Protein AF-A0A3G1PL07-F1 (afdb_monomer_lite)

pLDDT: mean 94.48, std 3.77, range [77.12, 98.06]

Sequence (67 aa):
SPEAFLQEAQVMKKLRHEKLVQLYAVVSEEPIYIVTEFMGQGSLLEFLKGEYSSMLRLPQLVDFASQ

Structure (mmCIF, N/CA/C/O backbone):
data_AF-A0A3G1PL07-F1
#
_entry.id   AF-A0A3G1PL07-F1
#
loop_
_atom_site.group_PDB
_atom_site.id
_atom_site.type_symbol
_atom_site.label_atom_id
_atom_site.label_alt_id
_atom_site.label_comp_id
_atom_site.label_asym_id
_atom_site.label_entity_id
_atom_site.label_seq_id
_atom_site.pdbx_PDB_ins_code
_atom_site.Cartn_x
_atom_site.Cartn_y
_atom_site.Cartn_z
_atom_site.occupancy
_atom_site.B_iso_or_equiv
_atom_site.auth_seq_id
_atom_site.auth_comp_id
_atom_site.auth_asym_id
_atom_site.auth_atom_id
_atom_site.pdbx_PDB_model_num
AT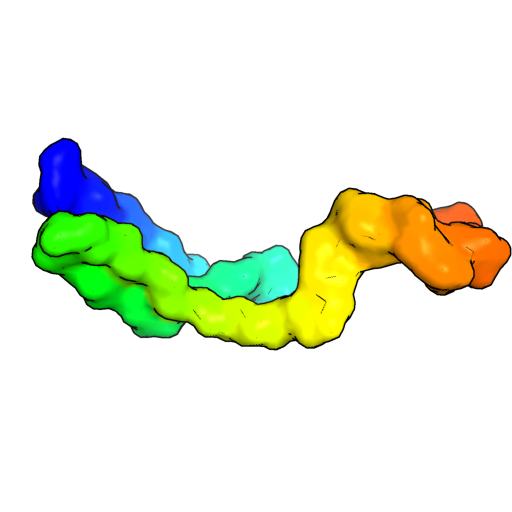OM 1 N N . SER A 1 1 ? -9.665 13.775 14.638 1.00 77.12 1 SER A N 1
ATOM 2 C CA . SER A 1 1 ? -9.775 13.085 15.940 1.00 77.12 1 SER A CA 1
ATOM 3 C C . SER A 1 1 ? -9.675 11.580 15.711 1.00 77.12 1 SER A C 1
ATOM 5 O O . SER A 1 1 ? -9.900 11.159 14.575 1.00 77.12 1 SER A O 1
ATOM 7 N N . PRO A 1 2 ? -9.368 10.768 16.739 1.00 83.88 2 PRO A N 1
ATOM 8 C CA . PRO A 1 2 ? -9.366 9.303 16.628 1.00 83.88 2 PRO A CA 1
ATOM 9 C C . PRO A 1 2 ? -10.674 8.737 16.054 1.00 83.88 2 PRO A C 1
ATOM 11 O O . PRO A 1 2 ? -10.661 7.771 15.300 1.00 83.88 2 PRO A O 1
ATOM 14 N N . GLU A 1 3 ? -11.801 9.396 16.332 1.00 88.75 3 GLU A N 1
ATOM 15 C CA . GLU A 1 3 ? -13.113 9.042 15.787 1.00 88.75 3 GLU A CA 1
ATOM 16 C C . GLU A 1 3 ? -13.201 9.208 14.260 1.00 88.75 3 GLU A C 1
ATOM 18 O O . GLU A 1 3 ? -13.645 8.289 13.576 1.00 88.75 3 GLU A O 1
ATOM 23 N N . ALA A 1 4 ? -12.719 10.329 13.709 1.00 91.25 4 ALA A N 1
ATOM 24 C CA . ALA A 1 4 ? -12.682 10.540 12.258 1.00 91.25 4 ALA A CA 1
ATOM 25 C C . ALA A 1 4 ? -11.780 9.505 11.563 1.00 91.25 4 ALA A C 1
ATOM 27 O O . ALA A 1 4 ? -12.162 8.924 10.553 1.00 91.25 4 ALA A O 1
ATOM 28 N N . PHE A 1 5 ? -10.620 9.202 12.154 1.00 91.94 5 PHE A N 1
ATOM 29 C CA . PHE A 1 5 ? -9.728 8.159 11.646 1.00 91.94 5 PHE A CA 1
ATOM 30 C C . PHE A 1 5 ? -10.400 6.778 11.639 1.00 91.94 5 PHE A C 1
ATOM 32 O O . PHE A 1 5 ? -10.307 6.051 10.652 1.00 91.94 5 PHE A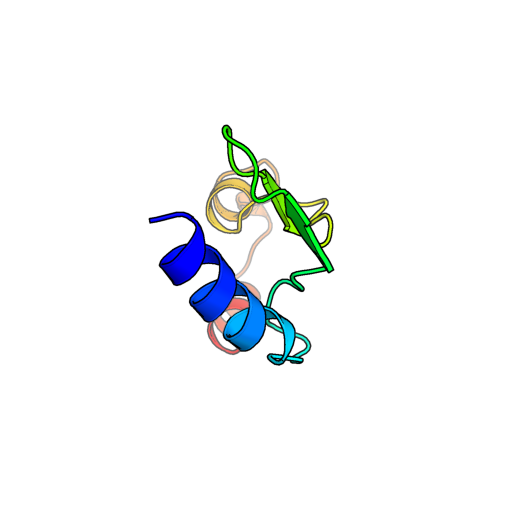 O 1
ATOM 39 N N . LEU A 1 6 ? -11.110 6.417 12.714 1.00 93.81 6 LEU A N 1
ATOM 40 C CA . LEU A 1 6 ? -11.849 5.157 12.785 1.00 93.81 6 LEU A CA 1
ATOM 41 C C . LEU A 1 6 ? -12.953 5.078 11.723 1.00 93.81 6 LEU A C 1
ATOM 43 O O . LEU A 1 6 ? -13.132 4.019 11.123 1.00 93.81 6 LEU A O 1
ATOM 47 N N . GLN A 1 7 ? -13.668 6.175 11.462 1.00 94.56 7 GLN A N 1
ATOM 48 C CA . GLN A 1 7 ? -14.673 6.229 10.397 1.00 94.56 7 GLN A CA 1
ATOM 49 C C . GLN A 1 7 ? -14.041 5.988 9.018 1.00 94.56 7 GLN A C 1
ATOM 51 O O . GLN A 1 7 ? -14.514 5.121 8.278 1.00 94.56 7 GLN A O 1
ATOM 56 N N . GLU A 1 8 ? -12.933 6.665 8.707 1.00 94.94 8 GLU A N 1
ATOM 57 C CA . GLU A 1 8 ? -12.184 6.474 7.457 1.00 94.94 8 GLU A CA 1
ATOM 58 C C . GLU A 1 8 ? -11.676 5.026 7.323 1.00 94.94 8 GLU A C 1
ATOM 60 O O . GLU A 1 8 ? -11.870 4.369 6.298 1.00 94.94 8 GLU A O 1
ATOM 65 N N . ALA A 1 9 ? -11.099 4.476 8.398 1.00 95.38 9 ALA A N 1
ATOM 66 C CA . ALA A 1 9 ? -10.574 3.115 8.433 1.00 95.38 9 ALA A CA 1
ATOM 67 C C . ALA A 1 9 ? -11.667 2.061 8.190 1.00 95.38 9 ALA A C 1
ATOM 69 O O . ALA A 1 9 ? -11.411 1.052 7.532 1.00 95.38 9 ALA A O 1
ATOM 70 N N . GLN A 1 10 ? -12.897 2.284 8.668 1.00 93.94 10 GLN A N 1
ATOM 71 C CA . GLN A 1 10 ? -14.029 1.392 8.387 1.00 93.94 10 GLN A CA 1
ATOM 72 C C . GLN A 1 10 ? -14.455 1.425 6.917 1.00 93.94 10 GLN A C 1
ATOM 74 O O . GLN A 1 10 ? -14.885 0.399 6.386 1.00 93.94 10 GLN A O 1
ATOM 79 N N . VAL A 1 11 ? -14.330 2.572 6.246 1.00 96.12 11 VAL A N 1
ATOM 80 C CA . VAL A 1 11 ? -14.551 2.670 4.797 1.00 96.12 11 VAL A CA 1
ATOM 81 C C . VAL A 1 11 ? -13.439 1.928 4.055 1.00 96.12 11 VAL A C 1
ATOM 83 O O . VAL A 1 11 ? -13.732 1.031 3.265 1.00 96.12 11 VAL A O 1
ATOM 86 N N . MET A 1 12 ? -12.172 2.207 4.377 1.00 96.75 12 MET A N 1
ATOM 87 C CA . MET A 1 12 ? -11.010 1.552 3.762 1.00 96.75 12 MET A CA 1
ATOM 88 C C . MET A 1 12 ? -11.030 0.030 3.945 1.00 96.75 12 MET A C 1
ATOM 90 O O . MET A 1 12 ? -10.746 -0.713 3.009 1.00 96.75 12 MET A O 1
ATOM 94 N N . LYS A 1 13 ? -11.442 -0.465 5.120 1.00 94.00 13 LYS A N 1
ATOM 95 C CA . LYS A 1 13 ? -11.524 -1.905 5.408 1.00 94.00 13 LYS A CA 1
ATOM 96 C C . LYS A 1 13 ? -12.563 -2.632 4.552 1.00 94.00 13 LYS A C 1
ATOM 98 O O . LYS A 1 13 ? -12.463 -3.850 4.431 1.00 94.00 13 LYS A O 1
ATOM 103 N N . LYS A 1 14 ? -13.536 -1.941 3.952 1.00 95.19 14 LYS A N 1
ATOM 104 C CA . LYS A 1 14 ? -14.519 -2.546 3.033 1.00 95.19 14 LYS A CA 1
ATOM 105 C C . LYS A 1 14 ? -14.006 -2.647 1.597 1.00 95.19 14 LYS A C 1
ATOM 107 O O . LYS A 1 14 ? -14.536 -3.450 0.836 1.00 95.19 14 LYS A O 1
ATOM 112 N N . LEU A 1 15 ? -12.985 -1.870 1.231 1.00 96.12 15 LEU A N 1
ATOM 113 C CA . LEU A 1 15 ? -12.382 -1.932 -0.095 1.00 96.12 15 LEU A CA 1
ATOM 114 C C . LEU A 1 15 ? -11.642 -3.269 -0.246 1.00 96.12 15 LEU A C 1
ATOM 116 O O . LEU A 1 15 ? -10.805 -3.640 0.579 1.00 96.12 15 LEU A O 1
ATOM 120 N N . ARG A 1 16 ? -12.021 -4.031 -1.273 1.00 95.44 16 ARG A N 1
ATOM 121 C CA . ARG A 1 16 ? -11.451 -5.336 -1.621 1.00 95.44 16 ARG A CA 1
ATOM 122 C C . ARG A 1 16 ? -11.194 -5.341 -3.118 1.00 95.44 16 ARG A C 1
ATOM 124 O O . ARG A 1 16 ? -12.136 -5.390 -3.902 1.00 95.44 16 ARG A O 1
ATOM 131 N N . HIS A 1 17 ? -9.927 -5.249 -3.496 1.00 97.69 17 HIS A N 1
ATOM 132 C CA . HIS A 1 17 ? -9.494 -5.276 -4.886 1.00 97.69 17 HIS A CA 1
ATOM 133 C C . HIS A 1 17 ? -8.064 -5.802 -4.945 1.00 97.69 17 HIS A C 1
ATOM 135 O O . HIS A 1 17 ? -7.257 -5.446 -4.095 1.00 97.69 17 HIS A O 1
ATOM 141 N N . GLU A 1 18 ? -7.734 -6.604 -5.955 1.00 97.31 18 GLU A N 1
ATOM 142 C CA . GLU A 1 18 ? -6.399 -7.209 -6.096 1.00 97.31 18 GLU A CA 1
ATOM 143 C C . GLU A 1 18 ? -5.261 -6.183 -6.250 1.00 97.31 18 GLU A C 1
ATOM 145 O O . GLU A 1 18 ? -4.105 -6.506 -6.002 1.00 97.31 18 GLU A O 1
ATOM 150 N N . LYS A 1 19 ? -5.584 -4.948 -6.654 1.00 96.94 19 LYS A N 1
ATOM 151 C CA . LYS A 1 19 ? -4.626 -3.837 -6.836 1.00 96.94 19 LYS A CA 1
ATOM 152 C C . LYS A 1 19 ? -4.642 -2.805 -5.707 1.00 96.94 19 LYS A C 1
ATOM 154 O O . LYS A 1 19 ? -4.028 -1.751 -5.829 1.00 96.94 19 LYS A O 1
ATOM 159 N N . LEU A 1 20 ? -5.376 -3.065 -4.625 1.00 97.38 20 LEU A N 1
ATOM 160 C CA . LEU A 1 20 ? -5.405 -2.194 -3.452 1.00 97.38 20 LEU A CA 1
ATOM 161 C C . LEU A 1 20 ? -4.754 -2.902 -2.272 1.00 97.38 20 LEU A C 1
ATOM 163 O O . LEU A 1 20 ? -5.146 -4.013 -1.932 1.00 97.38 20 LEU A O 1
ATOM 167 N N . VAL A 1 21 ? -3.821 -2.212 -1.614 1.00 97.38 21 VAL A N 1
ATOM 168 C CA . VAL A 1 21 ? -3.200 -2.701 -0.380 1.00 97.38 21 VAL A CA 1
ATOM 169 C C . VAL A 1 21 ? -4.269 -2.895 0.691 1.00 97.38 21 VAL A C 1
ATOM 171 O O . VAL A 1 21 ? -4.997 -1.969 1.064 1.00 97.38 21 VAL A O 1
ATOM 174 N N . GLN A 1 22 ? -4.348 -4.113 1.206 1.00 97.56 22 GLN A N 1
ATOM 175 C CA . GLN A 1 22 ? -5.356 -4.526 2.156 1.00 97.56 22 GLN A CA 1
ATOM 176 C C . GLN A 1 22 ? -5.078 -3.967 3.556 1.00 97.56 22 GLN A C 1
ATOM 178 O O . GLN A 1 22 ? -4.072 -4.282 4.188 1.00 97.56 22 GLN A O 1
ATOM 183 N N . LEU A 1 23 ? -6.038 -3.209 4.094 1.00 98.00 23 LEU A N 1
ATOM 184 C CA . LEU A 1 23 ? -6.080 -2.828 5.507 1.00 98.00 23 LEU A CA 1
ATOM 185 C C . LEU A 1 23 ? -6.624 -3.987 6.360 1.00 98.00 23 LEU A C 1
ATOM 187 O O . LEU A 1 23 ? -7.792 -4.362 6.220 1.00 98.00 23 LEU A O 1
ATOM 191 N N . TYR A 1 24 ? -5.812 -4.546 7.257 1.00 95.56 24 TYR A N 1
ATOM 192 C CA . TYR A 1 24 ? -6.229 -5.618 8.168 1.00 95.56 24 TYR A CA 1
ATOM 193 C C . TYR A 1 24 ? -6.840 -5.074 9.460 1.00 95.56 24 TYR A C 1
ATOM 195 O O . TYR A 1 24 ? -7.951 -5.466 9.847 1.00 95.56 24 TYR A O 1
ATOM 203 N N . ALA A 1 25 ? -6.130 -4.160 10.121 1.00 95.69 25 ALA A N 1
ATOM 204 C CA . ALA A 1 25 ? -6.508 -3.630 11.424 1.00 95.69 25 ALA A CA 1
ATOM 205 C C . ALA A 1 25 ? -5.957 -2.219 11.651 1.00 95.69 25 ALA A C 1
ATOM 207 O O . ALA A 1 25 ? -5.066 -1.754 10.943 1.00 95.69 25 ALA A O 1
ATOM 208 N N . VAL A 1 26 ? -6.498 -1.558 12.671 1.00 95.81 26 VAL A N 1
ATOM 209 C CA . VAL A 1 26 ? -5.996 -0.287 13.188 1.00 95.81 26 VAL A CA 1
ATOM 210 C C . VAL A 1 26 ? -5.921 -0.348 14.710 1.00 95.81 26 VAL A C 1
ATOM 212 O O . VAL A 1 26 ? -6.771 -0.980 15.339 1.00 95.81 26 VAL A O 1
ATOM 215 N N . VAL A 1 27 ? -4.923 0.314 15.290 1.00 93.81 27 VAL A N 1
ATOM 216 C CA . VAL A 1 27 ? -4.843 0.591 16.731 1.00 93.81 27 VAL A CA 1
ATOM 217 C C . VAL A 1 27 ? -5.198 2.060 16.905 1.00 93.81 27 VAL A C 1
ATOM 219 O O . VAL A 1 27 ? -4.524 2.916 16.342 1.00 93.81 27 VAL A O 1
ATOM 222 N N . SER A 1 28 ? -6.298 2.345 17.602 1.00 88.25 28 SER A N 1
ATOM 223 C CA . SER A 1 28 ? -6.868 3.697 17.704 1.00 88.25 28 SER A CA 1
ATOM 224 C C . SER A 1 28 ? -6.376 4.509 18.899 1.00 88.25 28 SER A C 1
ATOM 226 O O . SER A 1 28 ? -6.685 5.694 18.985 1.00 88.25 28 SER A O 1
ATOM 228 N N . GLU A 1 29 ? -5.659 3.879 19.827 1.00 89.12 29 GLU A N 1
ATOM 229 C CA . GLU A 1 29 ? -4.945 4.584 20.892 1.00 89.12 29 GLU A CA 1
ATOM 230 C C . GLU A 1 29 ? -3.715 5.278 20.308 1.00 89.12 29 GLU A C 1
ATOM 232 O O . GLU A 1 29 ? -3.118 4.773 19.361 1.00 89.12 29 GLU A O 1
ATOM 237 N N . GLU A 1 30 ? -3.349 6.446 20.836 1.00 90.38 30 GLU A N 1
ATOM 238 C CA . GLU A 1 30 ? -2.172 7.162 20.348 1.00 90.38 30 GLU A CA 1
ATOM 239 C C . GLU A 1 30 ? -0.869 6.507 20.854 1.00 90.38 30 GLU A C 1
ATOM 241 O O . GLU A 1 30 ? -0.753 6.234 22.051 1.00 90.38 30 GLU A O 1
ATOM 246 N N . PRO A 1 31 ? 0.135 6.294 19.978 1.00 92.25 31 PRO A N 1
ATOM 247 C CA . PRO A 1 31 ? 0.140 6.637 18.556 1.00 92.25 31 PRO A CA 1
ATOM 248 C C . PRO A 1 31 ? -0.699 5.657 17.726 1.00 92.25 31 PRO A C 1
ATOM 250 O O . PRO A 1 31 ? -0.647 4.450 17.927 1.00 92.25 31 PRO A O 1
ATOM 253 N N . ILE A 1 32 ? -1.445 6.187 16.757 1.00 92.25 32 ILE A N 1
ATOM 254 C CA . ILE A 1 32 ? -2.294 5.373 15.885 1.00 92.25 32 ILE A CA 1
ATOM 255 C C . ILE A 1 32 ? -1.421 4.462 15.012 1.00 92.25 32 ILE A C 1
ATOM 257 O O . ILE A 1 32 ? -0.496 4.939 14.351 1.00 92.25 32 ILE A O 1
ATOM 261 N N . TYR A 1 33 ? -1.760 3.172 14.940 1.00 95.31 33 TYR A N 1
ATOM 262 C CA . TYR A 1 33 ? -1.112 2.217 14.032 1.00 95.31 33 TYR A CA 1
ATOM 263 C C . TYR A 1 33 ? -2.072 1.731 12.947 1.00 95.31 33 TYR A C 1
ATOM 265 O O . TYR A 1 33 ? -3.258 1.504 13.194 1.00 95.31 33 TYR A O 1
ATOM 273 N N . ILE A 1 34 ? -1.524 1.501 11.754 1.00 96.94 34 ILE A N 1
ATOM 274 C CA . ILE A 1 34 ? -2.218 0.935 10.596 1.00 96.94 34 ILE A CA 1
ATOM 275 C C . ILE A 1 34 ? -1.537 -0.387 10.250 1.00 96.94 34 ILE A C 1
ATOM 277 O O . ILE A 1 34 ? -0.338 -0.418 9.986 1.00 96.94 34 ILE A O 1
ATOM 281 N N . VAL A 1 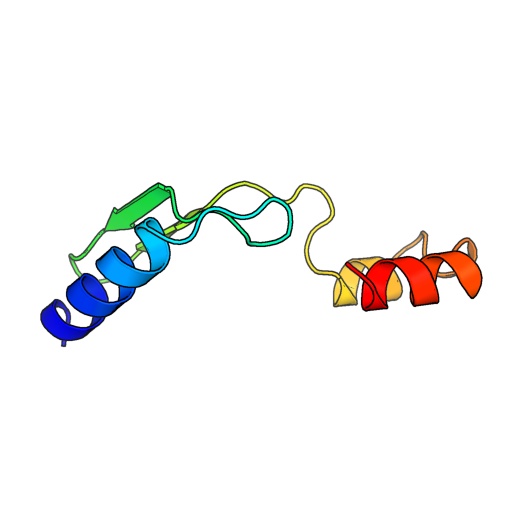35 ? -2.299 -1.477 10.259 1.00 97.19 35 VAL A N 1
ATOM 282 C CA . VAL A 1 35 ? -1.799 -2.817 9.945 1.00 97.19 35 VAL A CA 1
ATOM 283 C C . VAL A 1 35 ? -2.301 -3.210 8.563 1.00 97.19 35 VAL A C 1
ATOM 285 O O . VAL A 1 35 ? -3.505 -3.400 8.375 1.00 97.19 35 VAL A O 1
ATOM 288 N N . THR A 1 36 ? -1.386 -3.348 7.608 1.00 97.88 36 THR A N 1
ATOM 289 C CA . THR A 1 36 ? -1.676 -3.738 6.221 1.00 97.88 36 THR A CA 1
ATOM 290 C C . THR A 1 36 ? -1.008 -5.059 5.858 1.00 97.88 36 THR A C 1
ATOM 292 O O . THR A 1 36 ? -0.254 -5.630 6.649 1.00 97.88 36 THR A O 1
ATOM 295 N N . GLU A 1 37 ? -1.258 -5.553 4.649 1.00 97.19 37 GLU A N 1
ATOM 296 C CA . GLU A 1 37 ? -0.415 -6.595 4.068 1.00 97.19 37 GLU A CA 1
ATOM 297 C C . GLU A 1 37 ? 1.030 -6.129 3.851 1.00 97.19 37 GLU A C 1
ATOM 299 O O . GLU A 1 37 ? 1.318 -4.933 3.731 1.00 97.19 37 GLU A O 1
ATOM 304 N N . PHE A 1 38 ? 1.943 -7.100 3.827 1.00 97.69 38 PHE A N 1
ATOM 305 C CA . PHE A 1 38 ? 3.361 -6.858 3.621 1.00 97.69 38 PHE A CA 1
ATOM 306 C C . PHE A 1 38 ? 3.714 -6.922 2.132 1.00 97.69 38 PHE A C 1
ATOM 308 O O . PHE A 1 38 ? 3.572 -7.966 1.496 1.00 97.69 38 PHE A O 1
ATOM 315 N N . MET A 1 39 ? 4.246 -5.820 1.605 1.00 97.38 39 MET A N 1
ATOM 316 C CA . MET A 1 39 ? 4.725 -5.709 0.228 1.00 97.38 39 MET A CA 1
ATOM 317 C C . MET A 1 39 ? 6.236 -5.960 0.188 1.00 97.38 39 MET A C 1
ATOM 319 O O . MET A 1 39 ? 7.032 -5.051 0.412 1.00 97.38 39 MET A O 1
ATOM 323 N N . GLY A 1 40 ? 6.647 -7.199 -0.095 1.00 96.31 40 GLY A N 1
ATOM 324 C CA . GLY A 1 40 ? 8.053 -7.622 0.017 1.00 96.31 40 GLY A CA 1
ATOM 325 C C . GLY A 1 40 ? 9.046 -6.933 -0.927 1.00 96.31 40 GLY A C 1
ATOM 326 O O . GLY A 1 40 ? 10.245 -6.992 -0.680 1.00 96.31 40 GLY A O 1
ATOM 327 N N . GLN A 1 41 ? 8.563 -6.273 -1.983 1.00 94.31 41 GLN A N 1
ATOM 328 C CA . GLN A 1 41 ? 9.386 -5.480 -2.909 1.00 94.31 41 GLN A CA 1
ATOM 329 C C . GLN A 1 41 ? 9.375 -3.974 -2.584 1.00 94.31 41 GLN A C 1
ATOM 331 O O . GLN A 1 41 ? 9.935 -3.182 -3.336 1.00 94.31 41 GLN A O 1
ATOM 336 N N . GLY A 1 42 ? 8.746 -3.574 -1.472 1.00 95.06 42 GLY A N 1
ATOM 337 C CA . GLY A 1 42 ? 8.681 -2.182 -1.038 1.00 95.06 42 GLY A CA 1
ATOM 338 C C . GLY A 1 42 ? 7.795 -1.309 -1.925 1.00 95.06 42 GLY A C 1
ATOM 339 O O . GLY A 1 42 ? 6.805 -1.768 -2.502 1.00 95.06 42 GLY A O 1
ATOM 340 N N . SER A 1 43 ? 8.127 -0.020 -1.996 1.00 96.25 43 SER A N 1
ATOM 341 C CA . SER A 1 43 ? 7.390 0.938 -2.820 1.00 96.25 43 SER A CA 1
ATOM 342 C C . SER A 1 43 ? 7.753 0.819 -4.304 1.00 96.25 43 SER A C 1
ATOM 344 O O . SER A 1 43 ? 8.893 0.517 -4.660 1.00 96.25 43 SER A O 1
ATOM 346 N N . LEU A 1 44 ? 6.812 1.156 -5.196 1.00 96.06 44 LEU A N 1
ATOM 347 C CA . LEU A 1 44 ? 7.086 1.203 -6.639 1.00 96.06 44 LEU A CA 1
ATOM 348 C C . LEU A 1 44 ? 8.251 2.154 -6.965 1.00 96.06 44 LEU A C 1
ATOM 350 O O . LEU A 1 44 ? 9.052 1.869 -7.847 1.00 96.06 44 LEU A O 1
ATOM 354 N N . LEU A 1 45 ? 8.386 3.265 -6.234 1.00 96.06 45 LEU A N 1
ATOM 355 C CA . LEU A 1 45 ? 9.480 4.217 -6.431 1.00 96.06 45 LEU A CA 1
ATOM 356 C C . LEU A 1 45 ? 10.854 3.599 -6.136 1.00 96.06 45 LEU A C 1
ATOM 358 O O . LEU A 1 45 ? 11.787 3.799 -6.913 1.00 96.06 45 LEU A O 1
ATOM 362 N N . GLU A 1 46 ? 10.986 2.877 -5.021 1.00 94.81 46 GLU A N 1
ATOM 363 C CA . GLU A 1 46 ? 12.226 2.176 -4.673 1.00 94.81 46 GLU A CA 1
ATOM 364 C C . GLU A 1 46 ? 12.512 1.056 -5.664 1.00 94.81 46 GLU A C 1
ATOM 366 O O . GLU A 1 46 ? 13.638 0.942 -6.135 1.00 94.81 46 GLU A O 1
ATOM 371 N N . PHE A 1 47 ? 11.490 0.299 -6.062 1.00 95.06 47 PHE A N 1
ATOM 372 C CA . PHE A 1 47 ? 11.628 -0.749 -7.068 1.00 95.06 47 PHE A CA 1
ATOM 373 C C . PHE A 1 47 ? 12.139 -0.198 -8.412 1.00 95.06 47 PHE A C 1
ATOM 375 O O . PHE A 1 47 ? 13.077 -0.741 -8.995 1.00 95.06 47 PHE A O 1
ATOM 382 N N . LEU A 1 48 ? 11.590 0.934 -8.871 1.00 95.56 48 LEU A N 1
ATOM 383 C CA . LEU A 1 48 ? 11.999 1.604 -10.112 1.00 95.56 48 LEU A CA 1
ATOM 384 C C . LEU A 1 48 ? 13.411 2.203 -10.057 1.00 95.56 48 LEU A C 1
ATOM 386 O O . LEU A 1 48 ? 14.015 2.418 -11.105 1.00 95.56 48 LEU A O 1
ATOM 390 N N . LYS A 1 49 ? 13.935 2.501 -8.863 1.00 94.81 49 LYS A N 1
ATOM 391 C CA . LYS A 1 49 ? 15.287 3.0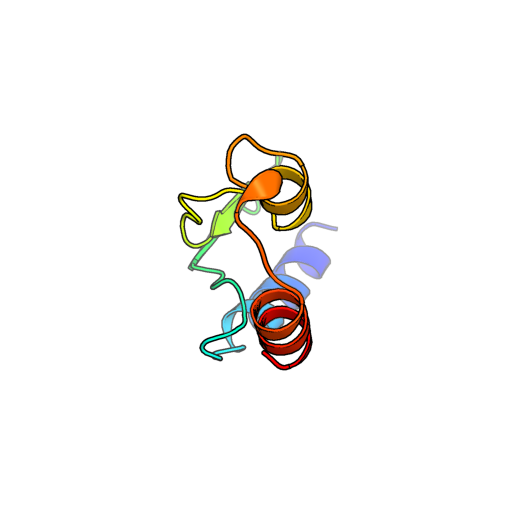53 -8.655 1.00 94.81 49 LYS A CA 1
ATOM 392 C C . LYS A 1 49 ? 16.303 2.015 -8.174 1.00 94.81 49 LYS A C 1
ATOM 394 O O . LYS A 1 49 ? 17.488 2.328 -8.092 1.00 94.81 49 LYS A O 1
ATOM 399 N N . GLY A 1 50 ? 15.841 0.820 -7.824 1.00 92.94 50 GLY A N 1
ATOM 400 C CA . GLY A 1 50 ? 16.646 -0.233 -7.228 1.00 92.94 50 GLY A CA 1
ATOM 401 C C . GLY A 1 50 ? 17.502 -0.982 -8.242 1.00 92.94 50 GLY A C 1
ATOM 402 O O . GLY A 1 50 ? 17.593 -0.630 -9.421 1.00 92.94 50 GLY A O 1
ATOM 403 N N . GLU A 1 51 ? 18.109 -2.066 -7.772 1.00 88.81 51 GLU A N 1
ATOM 404 C CA . GLU A 1 51 ? 19.050 -2.890 -8.542 1.00 88.81 51 GLU A CA 1
ATOM 405 C C . GLU A 1 51 ? 18.438 -3.445 -9.841 1.00 88.81 51 GLU A C 1
ATOM 407 O O . GLU A 1 51 ? 19.120 -3.562 -10.860 1.00 88.81 51 GLU A O 1
ATOM 412 N N . TYR A 1 52 ? 17.126 -3.701 -9.845 1.00 84.62 52 TYR A N 1
ATOM 413 C CA . TYR A 1 52 ? 16.400 -4.237 -10.999 1.00 84.62 52 TYR A CA 1
ATOM 414 C C . TYR A 1 52 ? 15.976 -3.182 -12.027 1.00 84.62 52 TYR A C 1
ATOM 416 O O . TYR A 1 52 ? 15.491 -3.549 -13.096 1.00 84.62 52 TYR A O 1
ATOM 424 N N . SER A 1 53 ? 16.171 -1.889 -11.751 1.00 90.31 53 SER A N 1
ATOM 425 C CA . SER A 1 53 ? 15.744 -0.790 -12.633 1.00 90.31 53 SER A CA 1
ATOM 426 C C . SER A 1 53 ? 16.264 -0.939 -14.066 1.00 90.31 53 SER A C 1
ATOM 428 O O . SER A 1 53 ? 15.516 -0.770 -15.026 1.00 90.31 53 SER A O 1
ATOM 430 N N . SER A 1 54 ? 17.526 -1.349 -14.212 1.00 90.31 54 SER A N 1
ATOM 431 C CA . SER A 1 54 ? 18.179 -1.590 -15.506 1.00 90.31 54 SER A CA 1
ATOM 432 C C . SER A 1 54 ? 17.583 -2.755 -16.310 1.00 90.31 54 SER A C 1
ATOM 434 O O . SER A 1 54 ? 17.761 -2.816 -17.525 1.00 90.31 54 SER A O 1
ATOM 436 N N . MET A 1 55 ? 16.868 -3.673 -15.652 1.00 93.06 55 MET A N 1
ATOM 437 C CA . MET A 1 55 ? 16.228 -4.829 -16.284 1.00 93.06 55 MET A CA 1
ATOM 438 C C . MET A 1 55 ? 14.792 -4.534 -16.735 1.00 93.06 55 MET A C 1
ATOM 440 O O . MET A 1 55 ? 14.226 -5.305 -17.513 1.00 93.06 55 MET A O 1
ATOM 444 N N . LEU A 1 56 ? 14.196 -3.433 -16.263 1.00 95.62 56 LEU A N 1
ATOM 445 C CA . LEU A 1 56 ? 12.828 -3.058 -16.602 1.00 95.62 56 LEU A CA 1
ATOM 446 C C . LEU A 1 56 ? 12.750 -2.501 -18.022 1.00 95.62 56 LEU A C 1
ATOM 448 O O . LEU A 1 56 ? 13.455 -1.566 -18.398 1.00 95.62 56 LEU A O 1
ATOM 452 N N . ARG A 1 57 ? 11.841 -3.064 -18.819 1.00 96.81 57 ARG A N 1
ATOM 453 C CA . ARG A 1 57 ? 11.555 -2.602 -20.182 1.00 96.81 57 ARG A CA 1
ATOM 454 C C . ARG A 1 57 ? 10.230 -1.855 -20.236 1.00 96.81 57 ARG A C 1
ATOM 456 O O . ARG A 1 57 ? 9.328 -2.117 -19.446 1.00 96.81 57 ARG A O 1
ATOM 463 N N . LEU A 1 58 ? 10.083 -0.989 -21.241 1.00 96.75 58 LEU A N 1
ATOM 464 C CA . LEU A 1 58 ? 8.879 -0.175 -21.440 1.00 96.75 58 LEU A CA 1
ATOM 465 C C . LEU A 1 58 ? 7.556 -0.968 -21.348 1.00 96.75 58 LEU A C 1
ATOM 467 O O . LEU A 1 58 ? 6.661 -0.479 -20.667 1.00 96.75 58 LEU A O 1
ATOM 471 N N . PRO A 1 59 ? 7.410 -2.184 -21.920 1.00 97.94 59 PRO A N 1
ATOM 472 C CA . PRO A 1 59 ? 6.167 -2.945 -21.775 1.00 97.94 59 PRO A CA 1
ATOM 473 C C . PRO A 1 59 ? 5.786 -3.258 -20.321 1.00 97.94 59 PRO A C 1
ATOM 475 O O . PRO A 1 59 ? 4.607 -3.247 -19.997 1.00 97.94 59 PRO A O 1
ATOM 478 N N . GLN A 1 60 ? 6.761 -3.488 -19.432 1.00 96.50 60 GLN A N 1
ATOM 479 C CA . GLN A 1 60 ? 6.496 -3.728 -18.006 1.00 96.50 60 GLN A CA 1
ATOM 480 C C . GLN A 1 60 ? 6.057 -2.444 -17.297 1.00 96.50 60 GLN A C 1
ATOM 482 O O . GLN A 1 60 ? 5.181 -2.480 -16.445 1.00 96.50 60 GLN A O 1
ATOM 487 N N . LEU A 1 61 ? 6.633 -1.298 -17.672 1.00 96.56 61 LEU A N 1
ATOM 488 C CA . LEU A 1 61 ? 6.231 -0.001 -17.121 1.00 96.56 61 LEU A CA 1
ATOM 489 C C . LEU A 1 61 ? 4.801 0.369 -17.537 1.00 96.56 61 LEU A C 1
ATOM 491 O O . LEU A 1 61 ? 4.049 0.914 -16.734 1.00 96.56 61 LEU A O 1
ATOM 495 N N . VAL A 1 62 ? 4.426 0.052 -18.781 1.00 98.06 62 VAL A N 1
ATOM 496 C CA . VAL A 1 62 ? 3.049 0.209 -19.268 1.00 98.06 62 VAL A CA 1
ATOM 497 C C . VAL A 1 62 ? 2.103 -0.729 -18.519 1.00 98.06 62 VAL A C 1
ATOM 499 O O . VAL A 1 62 ? 1.034 -0.282 -18.114 1.00 98.06 62 VAL A O 1
ATOM 502 N N . ASP A 1 63 ? 2.507 -1.981 -18.274 1.00 97.94 63 ASP A N 1
ATOM 503 C CA . ASP A 1 63 ? 1.724 -2.923 -17.467 1.00 97.94 63 ASP A CA 1
ATOM 504 C C . ASP A 1 63 ? 1.474 -2.380 -16.053 1.00 97.94 63 ASP A C 1
ATOM 506 O O . ASP A 1 63 ? 0.319 -2.273 -15.655 1.00 97.94 63 ASP A O 1
ATOM 510 N N . PHE A 1 64 ? 2.513 -1.916 -15.343 1.00 96.81 64 PHE A N 1
ATOM 511 C CA . PHE A 1 64 ? 2.377 -1.318 -14.006 1.00 96.81 64 PHE A CA 1
ATOM 512 C C . PHE A 1 64 ? 1.414 -0.128 -13.965 1.00 96.81 64 PHE A C 1
ATOM 514 O O . PHE A 1 64 ? 0.701 0.032 -12.982 1.00 96.81 64 PHE A O 1
ATOM 521 N N . ALA A 1 65 ? 1.394 0.705 -15.009 1.00 97.31 65 ALA A N 1
ATOM 522 C CA . ALA A 1 65 ? 0.480 1.843 -15.100 1.00 97.31 65 ALA A CA 1
ATOM 523 C C . ALA A 1 65 ? -0.969 1.439 -15.422 1.00 97.31 65 ALA A C 1
ATOM 525 O O . ALA A 1 65 ? -1.880 2.236 -15.211 1.00 97.31 65 ALA A O 1
ATOM 526 N N . SER A 1 66 ? -1.1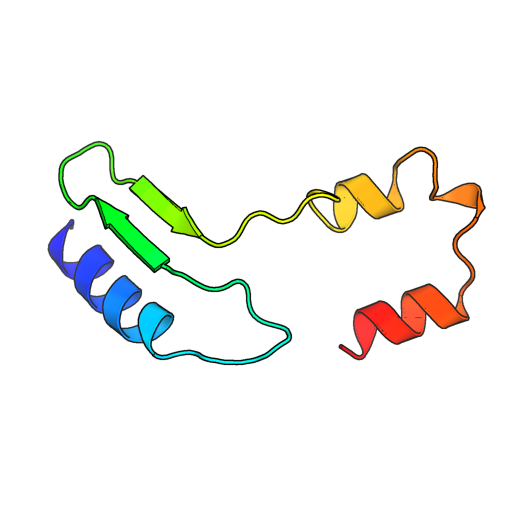67 0.245 -15.985 1.00 97.50 66 SER A N 1
ATOM 527 C CA . SER A 1 66 ? -2.481 -0.283 -16.364 1.00 97.50 66 SER A CA 1
ATOM 528 C C . SER A 1 66 ? -3.149 -1.135 -15.285 1.00 97.50 66 SER A C 1
ATOM 530 O O . SER A 1 66 ? -4.338 -1.427 -15.417 1.00 97.50 66 SER A O 1
ATOM 532 N N . GLN A 1 67 ? -2.391 -1.545 -14.260 1.00 93.94 67 GLN A N 1
ATOM 533 C CA . GLN A 1 67 ? -2.930 -2.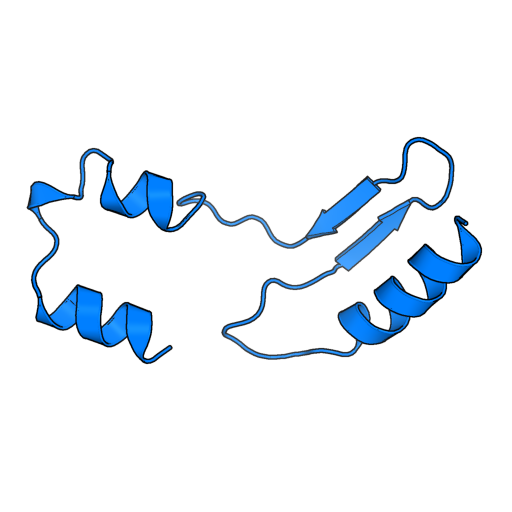222 -13.078 1.00 93.94 67 GLN A CA 1
ATOM 534 C C . GLN A 1 67 ? -3.762 -1.251 -12.240 1.00 93.94 67 GLN A C 1
ATOM 536 O O . GLN A 1 67 ? -4.851 -1.675 -11.795 1.00 93.94 67 GLN A O 1
#

Foldseek 3Di:
DLVVVVVVLVVQQPDDDPPDWHFDDWDSPPVIDTDTDDDPCPDPVCNCVDPCVVVDDPVVVVVVVVD

InterPro domains:
  IPR000719 Protein kinase domain [PS50011] (1-67)
  IPR001245 Serine-threonine/tyrosine-protein kinase, catalytic domain [PF07714] (3-67)
  IPR011009 Protein kinase-like domain superfamily [SSF56112] (3-67)
  IPR050198 Non-receptor tyrosine kinases involved in cell signaling [PTHR24418] (1-67)

Organism: NCBI:txid1963866

Radius of gyration: 16.1 Å; chains: 1; bounding box: 34×21×43 Å

Secondary structure (DSSP, 8-state):
-HHHHHHHHHHHTT---TTS--EEEEE-SSSPEEEE---TT--HHHHHHSTTGGG--HHHHHHHHH-